Protein AF-A0A3A1VGS1-F1 (afdb_monomer)

Sequence (152 aa):
MTQNHKTYIESVNNDELIVIIHQLEDLDAVTTALTELSIRDQELVVPQCLRILEEDLGDEFLQAVAFHLYYELDNEKAKEIIIRKLKGASPALLGAIMESLSADSLQPFGKALSFEFLSAVVGRYLTLSEDDKTRIRDSYEWFKESYANKLT

pLDDT: mean 94.62, std 8.48, range [38.53, 98.75]

Organism: NCBI:txid393251

Nearest PDB structures (foldseek):
  6vek-assembly1_I  TM=8.968E-01  e=2.638E-03  Escherichia coli 3006
  3urz-assembly2_B  TM=3.366E-01  e=4.714E+00  Bacteroides ovatus ATCC 8483

Solvent-accessible surface area (backbone atoms only — not comparable to full-atom values): 8364 Å² total; per-residue (Å²): 133,84,72,58,59,64,67,54,54,75,70,52,54,72,70,56,34,50,50,48,52,69,65,61,82,45,64,70,54,20,46,52,26,49,55,52,35,48,74,76,36,58,80,69,28,48,64,52,26,49,49,32,62,75,70,66,41,82,52,49,62,49,32,18,51,31,46,50,59,39,31,78,76,37,52,72,62,39,48,55,50,45,71,75,36,52,92,76,49,44,60,50,33,47,26,40,52,30,42,58,48,32,73,30,30,86,38,75,69,37,61,65,59,50,55,70,62,55,48,49,56,53,52,46,55,71,71,46,53,72,70,49,42,60,76,32,38,69,31,50,51,49,27,49,62,52,39,42,90,58,78,107

Secondary structure (DSSP, 8-state):
----HHHHHHHS-HHHHHHHHHH-S-HHHHHHHHHHHHHH-HHHHHHHHHHHHHTT-S-HHHHHHHHHHHHHH-HHHHHHHHHHHTTT--HHHHHHHHHHHHHTTTSHHHHH--HHHHHHHHHHHHTS-HHHHHHTHHHHHHHHHHTHHHH-

Foldseek 3Di:
DPPPLLVVLLPDDLVVLVVQLVVLPDLVNNLSSLVSCLVVPVVSSQVSLCCCLVVVDDDLQSVLSSLLSNCVVPVPVSLVSCVVCVLPRDLSNLLSVLQSLLVCLVPPVNVPDALVSLVSSVVSLVPDDPVSCVVNVVSVVSSCVSCVVRPD

Structure (mmCIF, N/CA/C/O backbone):
data_AF-A0A3A1VGS1-F1
#
_entry.id   AF-A0A3A1VGS1-F1
#
loop_
_atom_site.group_PDB
_atom_site.id
_atom_site.type_symbol
_atom_site.label_atom_id
_atom_site.label_alt_id
_atom_site.label_comp_id
_atom_site.label_asym_id
_atom_site.label_entity_id
_atom_site.label_seq_id
_atom_site.pdbx_PDB_ins_code
_atom_site.Cartn_x
_atom_site.Cartn_y
_atom_site.Cartn_z
_atom_site.occupancy
_atom_site.B_iso_or_equiv
_atom_site.auth_seq_id
_atom_site.auth_comp_id
_atom_site.auth_asym_id
_atom_site.auth_atom_id
_atom_site.pdbx_PDB_model_num
ATOM 1 N N . MET A 1 1 ? 30.724 -3.172 -10.524 1.00 38.53 1 MET A N 1
ATOM 2 C CA . MET A 1 1 ? 30.323 -1.824 -10.965 1.00 38.53 1 MET A CA 1
ATOM 3 C C . MET A 1 1 ? 28.809 -1.806 -10.925 1.00 38.53 1 MET A C 1
ATOM 5 O O . MET A 1 1 ? 28.198 -2.416 -11.788 1.00 38.53 1 MET A O 1
ATOM 9 N N . THR A 1 2 ? 28.209 -1.249 -9.877 1.00 45.75 2 THR A N 1
ATOM 10 C CA . THR A 1 2 ? 26.756 -1.060 -9.795 1.00 45.75 2 THR A CA 1
ATOM 11 C C . THR A 1 2 ? 26.411 0.111 -10.703 1.00 45.75 2 THR A C 1
ATOM 13 O O . THR A 1 2 ? 26.576 1.272 -10.334 1.00 45.75 2 THR A O 1
ATOM 16 N N . GLN A 1 3 ? 26.033 -0.195 -11.943 1.00 50.03 3 GLN A N 1
ATOM 17 C CA . GLN A 1 3 ? 25.307 0.748 -12.784 1.00 50.03 3 GLN A CA 1
ATOM 18 C C . GLN A 1 3 ? 24.110 1.220 -11.945 1.00 50.03 3 GLN A C 1
ATOM 20 O O . GLN A 1 3 ? 23.371 0.385 -11.430 1.00 50.03 3 GLN A O 1
ATOM 25 N N . ASN A 1 4 ? 23.971 2.524 -11.707 1.00 70.19 4 ASN A N 1
ATOM 26 C CA . ASN A 1 4 ? 22.887 3.049 -10.881 1.00 70.19 4 ASN A CA 1
ATOM 27 C C . ASN A 1 4 ? 21.555 2.679 -11.557 1.00 70.19 4 ASN A C 1
ATOM 29 O O . ASN A 1 4 ? 21.250 3.243 -12.609 1.00 70.19 4 ASN A O 1
ATOM 33 N N . HIS A 1 5 ? 20.815 1.707 -11.003 1.00 69.75 5 HIS A N 1
ATOM 34 C CA . HIS A 1 5 ? 19.582 1.163 -11.594 1.00 69.75 5 HIS A CA 1
ATOM 35 C C . HIS A 1 5 ? 18.629 2.281 -12.017 1.00 69.75 5 HIS A C 1
ATOM 37 O O . HIS A 1 5 ? 18.067 2.235 -13.105 1.00 69.75 5 HIS A O 1
ATOM 43 N N . LYS A 1 6 ? 18.569 3.351 -11.221 1.00 75.06 6 LYS A N 1
ATOM 44 C CA . LYS A 1 6 ? 17.808 4.562 -11.511 1.00 75.06 6 LYS A CA 1
ATOM 45 C C . LYS A 1 6 ? 18.180 5.221 -12.844 1.00 75.06 6 LYS A C 1
ATOM 47 O O . LYS A 1 6 ? 17.305 5.465 -13.659 1.00 75.06 6 LYS A O 1
ATOM 52 N N . THR A 1 7 ? 19.466 5.452 -13.110 1.00 79.25 7 THR A N 1
ATOM 53 C CA . THR A 1 7 ? 19.917 6.111 -14.351 1.00 79.25 7 THR A CA 1
ATOM 54 C C . THR A 1 7 ? 19.639 5.260 -15.589 1.00 79.25 7 THR A C 1
ATOM 56 O O . THR A 1 7 ? 19.358 5.798 -16.655 1.00 79.25 7 THR A O 1
ATOM 59 N N . TYR A 1 8 ? 19.715 3.933 -15.461 1.00 83.81 8 TYR A N 1
ATOM 60 C CA . TYR A 1 8 ? 19.337 3.031 -16.547 1.00 83.81 8 TYR A CA 1
ATOM 61 C C . TYR A 1 8 ? 17.819 3.042 -16.778 1.00 83.81 8 TYR A C 1
ATOM 63 O O . TYR A 1 8 ? 17.381 3.255 -17.906 1.00 83.81 8 TYR A O 1
ATOM 71 N N . ILE A 1 9 ? 17.028 2.903 -15.714 1.00 88.06 9 ILE A N 1
ATOM 72 C CA . ILE A 1 9 ? 15.559 2.873 -15.762 1.00 88.06 9 ILE A CA 1
ATOM 73 C C . ILE A 1 9 ? 14.979 4.179 -16.317 1.00 88.06 9 ILE A C 1
ATOM 75 O O . ILE A 1 9 ? 14.104 4.157 -17.176 1.00 88.06 9 ILE A O 1
ATOM 79 N N . GLU A 1 10 ? 15.527 5.324 -15.917 1.00 87.12 10 GLU A N 1
ATOM 80 C CA . GLU A 1 10 ? 15.128 6.628 -16.455 1.00 87.12 10 GLU A CA 1
ATOM 81 C C . GLU A 1 10 ? 15.418 6.758 -17.966 1.00 87.12 10 GLU A C 1
ATOM 83 O O . GLU A 1 10 ? 14.778 7.554 -18.650 1.00 87.12 10 GLU A O 1
ATOM 88 N N . SER A 1 11 ? 16.347 5.970 -18.517 1.00 87.88 11 SER A N 1
ATOM 89 C CA . SER A 1 11 ? 16.762 6.067 -19.925 1.00 87.88 11 SER A CA 1
ATOM 90 C C . SER A 1 11 ? 16.034 5.126 -20.893 1.00 87.88 11 SER A C 1
ATOM 92 O O . SER A 1 11 ? 16.048 5.386 -22.097 1.00 87.88 11 SER A O 1
ATOM 94 N N . VAL A 1 12 ? 15.418 4.049 -20.395 1.00 92.38 12 VAL A N 1
ATOM 95 C CA . VAL A 1 12 ? 14.702 3.058 -21.224 1.00 92.38 12 VAL A CA 1
ATOM 96 C C . VAL A 1 12 ? 13.281 3.516 -21.552 1.00 92.38 12 VAL A C 1
ATOM 98 O O . VAL A 1 12 ? 12.761 4.431 -20.916 1.00 92.38 12 VAL A O 1
ATOM 101 N N . ASN A 1 13 ? 12.638 2.914 -22.552 1.00 95.62 13 ASN A N 1
ATOM 102 C CA . ASN A 1 13 ? 11.254 3.246 -22.927 1.00 95.62 13 ASN A CA 1
ATOM 103 C C . ASN A 1 13 ? 10.204 2.468 -22.097 1.00 95.6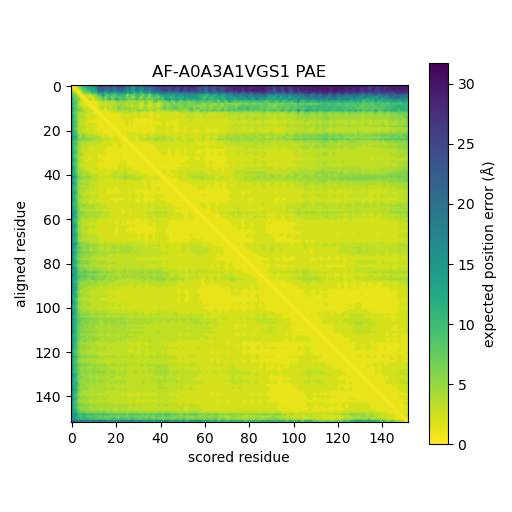2 13 ASN A C 1
ATOM 105 O O . ASN A 1 13 ? 10.547 1.575 -21.327 1.00 95.62 13 ASN A O 1
ATOM 109 N N . ASN A 1 14 ? 8.914 2.791 -22.256 1.00 96.75 14 ASN A N 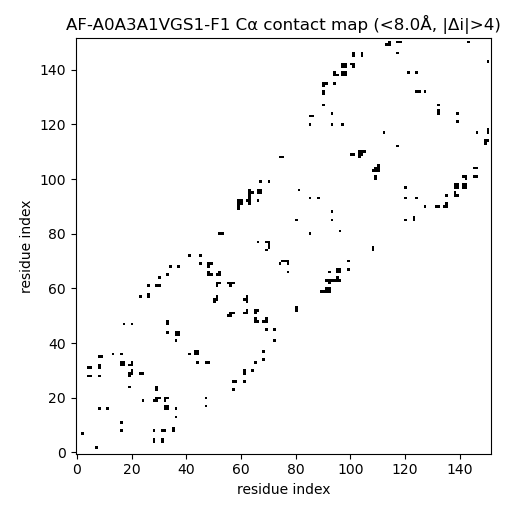1
ATOM 110 C CA . ASN A 1 14 ? 7.837 2.161 -21.476 1.00 96.75 14 ASN A CA 1
ATOM 111 C C . ASN A 1 14 ? 7.722 0.641 -21.701 1.00 96.75 14 ASN A C 1
ATOM 113 O O . ASN A 1 14 ? 7.451 -0.081 -20.744 1.00 96.75 14 ASN A O 1
ATOM 117 N N . ASP A 1 15 ? 7.963 0.142 -22.917 1.00 96.50 15 ASP A N 1
ATOM 118 C CA . ASP A 1 15 ? 7.917 -1.299 -23.199 1.00 96.50 15 ASP A CA 1
ATOM 119 C C . ASP A 1 15 ? 9.034 -2.035 -22.442 1.00 96.50 15 ASP A C 1
ATOM 121 O O . ASP A 1 15 ? 8.809 -3.091 -21.851 1.00 96.50 15 ASP A O 1
ATOM 125 N N . GLU A 1 16 ? 10.231 -1.449 -22.392 1.00 96.00 16 GLU A N 1
ATOM 126 C CA . GLU A 1 16 ? 11.365 -1.979 -21.627 1.00 96.00 16 GLU A CA 1
ATOM 127 C C . GLU A 1 16 ? 11.113 -1.931 -20.111 1.00 96.00 16 GLU A C 1
ATOM 129 O O . GLU A 1 16 ? 11.441 -2.889 -19.409 1.00 96.00 16 GLU A O 1
ATOM 134 N N . LEU A 1 17 ? 10.472 -0.870 -19.598 1.00 96.44 17 LEU A N 1
ATOM 135 C CA . LEU A 1 17 ? 10.043 -0.804 -18.193 1.00 96.44 17 LEU A CA 1
ATOM 136 C C . LEU A 1 17 ? 9.079 -1.942 -17.846 1.00 96.44 17 LEU A C 1
ATOM 138 O O . LEU A 1 17 ? 9.243 -2.602 -16.820 1.00 96.44 17 LEU A O 1
ATOM 142 N N . ILE A 1 18 ? 8.100 -2.210 -18.714 1.00 96.69 18 ILE A N 1
ATOM 143 C CA . ILE A 1 18 ? 7.142 -3.305 -18.523 1.00 96.69 18 ILE A CA 1
ATOM 144 C C . ILE A 1 18 ? 7.865 -4.656 -18.511 1.00 96.69 18 ILE A C 1
ATOM 146 O O . ILE A 1 18 ? 7.563 -5.492 -17.660 1.00 96.69 18 ILE A O 1
ATOM 150 N N . VAL A 1 19 ? 8.853 -4.864 -19.389 1.00 96.69 19 VAL A N 1
ATOM 151 C CA . VAL A 1 19 ? 9.673 -6.088 -19.387 1.00 96.69 19 VAL A CA 1
ATOM 152 C C . VAL A 1 19 ? 10.389 -6.275 -18.047 1.00 96.69 19 VAL A C 1
ATOM 154 O O . VAL A 1 19 ? 10.300 -7.360 -17.474 1.00 96.69 19 VAL A O 1
ATOM 157 N N . ILE A 1 20 ? 11.022 -5.227 -17.509 1.00 95.75 20 ILE A N 1
ATOM 158 C CA . ILE A 1 20 ? 11.689 -5.278 -16.194 1.00 95.75 20 ILE A CA 1
ATOM 159 C C . ILE A 1 20 ? 10.684 -5.669 -15.100 1.00 95.75 20 ILE A C 1
ATOM 161 O O . ILE A 1 20 ? 10.940 -6.578 -14.310 1.00 95.75 20 ILE A O 1
ATOM 165 N N . ILE A 1 21 ? 9.504 -5.039 -15.090 1.00 96.88 21 ILE A N 1
ATOM 166 C CA . ILE A 1 21 ? 8.435 -5.332 -14.122 1.00 96.88 21 ILE A CA 1
ATOM 167 C C . ILE A 1 21 ? 7.921 -6.776 -14.266 1.00 96.88 21 ILE A C 1
ATOM 169 O O . ILE A 1 21 ? 7.496 -7.402 -13.295 1.00 96.88 21 ILE A O 1
ATOM 173 N N . HIS A 1 22 ? 7.925 -7.330 -15.478 1.00 95.75 22 HIS A N 1
ATOM 174 C CA . HIS A 1 22 ? 7.455 -8.688 -15.765 1.00 95.75 22 HIS A CA 1
ATOM 175 C C . HIS A 1 22 ? 8.437 -9.774 -15.363 1.00 95.75 22 HIS A C 1
ATOM 177 O O . HIS A 1 22 ? 7.994 -10.851 -14.977 1.00 95.75 22 HIS A O 1
ATOM 183 N N . GLN A 1 23 ? 9.731 -9.490 -15.420 1.00 94.31 23 GLN A N 1
ATOM 184 C CA . GLN A 1 23 ? 10.770 -10.464 -15.106 1.00 94.31 23 GLN A CA 1
ATOM 185 C C . GLN A 1 23 ? 10.888 -10.751 -13.607 1.00 94.31 23 GLN A C 1
ATOM 187 O O . GLN A 1 23 ? 11.175 -11.887 -13.240 1.00 94.31 23 GLN A O 1
ATOM 192 N N . LEU A 1 24 ? 10.648 -9.752 -12.746 1.00 93.56 24 LEU A N 1
ATOM 193 C CA . LEU A 1 24 ? 10.764 -9.878 -11.283 1.00 93.56 24 LEU A CA 1
ATOM 194 C C . LEU A 1 24 ? 12.131 -10.410 -10.794 1.00 93.56 24 LEU A C 1
ATOM 196 O O . LEU A 1 24 ? 12.236 -10.909 -9.676 1.00 93.56 24 LEU A O 1
ATOM 200 N N . GLU A 1 25 ? 13.179 -10.310 -11.617 1.00 92.62 25 GLU A N 1
ATOM 201 C CA . GLU A 1 25 ? 14.516 -10.842 -11.312 1.00 92.62 25 GLU A CA 1
ATOM 202 C C . GLU A 1 25 ? 15.241 -10.027 -10.231 1.00 92.62 25 GLU A C 1
ATOM 204 O O . GLU A 1 25 ? 15.957 -10.588 -9.403 1.00 92.62 25 GLU A O 1
ATOM 209 N N . ASP A 1 26 ? 15.033 -8.709 -10.231 1.00 93.88 26 ASP A N 1
ATOM 210 C CA . ASP A 1 26 ? 15.613 -7.753 -9.288 1.00 93.88 26 ASP A CA 1
ATOM 211 C C . ASP A 1 26 ? 14.504 -6.825 -8.778 1.00 93.88 26 ASP A C 1
ATOM 213 O O . ASP A 1 26 ? 14.000 -5.974 -9.515 1.00 93.88 26 ASP A O 1
ATOM 217 N N . LEU A 1 27 ? 14.096 -7.009 -7.519 1.00 94.06 27 LEU A N 1
ATOM 218 C CA . LEU A 1 27 ? 12.962 -6.288 -6.937 1.00 94.06 27 LEU A CA 1
ATOM 219 C C . LEU A 1 27 ? 13.235 -4.788 -6.747 1.00 94.06 27 LEU A C 1
ATOM 221 O O . LEU A 1 27 ? 12.294 -3.994 -6.828 1.00 94.06 27 LEU A O 1
ATOM 225 N N . ASP A 1 28 ? 14.494 -4.373 -6.588 1.00 93.00 28 ASP A N 1
ATOM 226 C CA . ASP A 1 28 ? 14.854 -2.952 -6.513 1.00 93.00 28 ASP A CA 1
ATOM 227 C C . ASP A 1 28 ? 14.689 -2.296 -7.891 1.00 93.00 28 ASP A C 1
ATOM 229 O O . ASP A 1 28 ? 14.112 -1.207 -8.023 1.00 93.00 28 ASP A O 1
ATOM 233 N N . ALA A 1 29 ? 15.140 -2.988 -8.943 1.00 93.88 29 ALA A N 1
ATOM 234 C CA . ALA A 1 29 ? 14.950 -2.550 -10.322 1.00 93.88 29 ALA A CA 1
ATOM 235 C C . ALA A 1 29 ? 13.463 -2.534 -10.712 1.00 93.88 29 ALA A C 1
ATOM 237 O O . ALA A 1 29 ? 13.004 -1.569 -11.319 1.00 93.88 29 ALA A O 1
ATOM 238 N N . VAL A 1 30 ? 12.694 -3.552 -10.316 1.00 96.69 30 VAL A N 1
ATOM 239 C CA . VAL A 1 30 ? 11.242 -3.626 -10.545 1.00 96.69 30 VAL A CA 1
ATOM 240 C C . VAL A 1 30 ? 10.523 -2.471 -9.862 1.00 96.69 30 VAL A C 1
ATOM 242 O O . VAL A 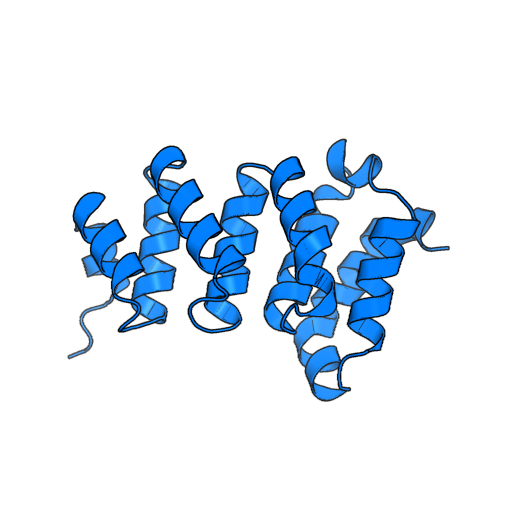1 30 ? 9.714 -1.802 -10.498 1.00 96.69 30 VAL A O 1
ATOM 245 N N . THR A 1 31 ? 10.831 -2.199 -8.593 1.00 95.81 31 THR A N 1
ATOM 246 C CA . THR A 1 31 ? 10.204 -1.105 -7.840 1.00 95.81 31 THR A CA 1
ATOM 247 C C . THR A 1 31 ? 10.500 0.245 -8.488 1.00 95.81 31 THR A C 1
ATOM 249 O O . THR A 1 31 ? 9.605 1.077 -8.668 1.00 95.81 31 THR A O 1
ATOM 252 N N . THR A 1 32 ? 11.753 0.448 -8.898 1.00 95.50 32 THR A N 1
ATOM 253 C CA . THR A 1 32 ? 12.179 1.674 -9.578 1.00 95.50 32 THR A CA 1
ATOM 254 C C . THR A 1 32 ? 11.494 1.812 -10.942 1.00 95.50 32 THR A C 1
ATOM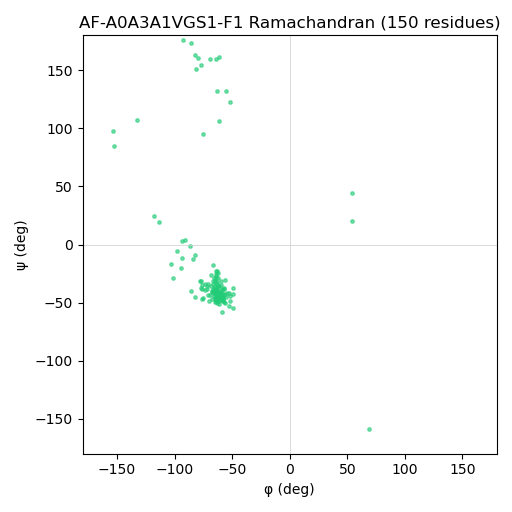 256 O O . THR A 1 32 ? 11.016 2.894 -11.271 1.00 95.50 32 THR A O 1
ATOM 259 N N . ALA A 1 33 ? 11.371 0.726 -11.710 1.00 96.88 33 ALA A N 1
ATOM 260 C CA . ALA A 1 33 ? 10.692 0.722 -13.005 1.00 96.88 33 ALA A CA 1
ATOM 261 C C . ALA A 1 33 ? 9.182 0.962 -12.875 1.00 96.88 33 ALA A C 1
ATOM 263 O O . ALA A 1 33 ? 8.617 1.708 -13.670 1.00 96.88 33 ALA A O 1
ATOM 264 N N . LEU A 1 34 ? 8.536 0.380 -11.860 1.00 97.44 34 LEU A N 1
ATOM 265 C CA . LEU A 1 34 ? 7.114 0.580 -11.579 1.00 97.44 34 LEU A CA 1
AT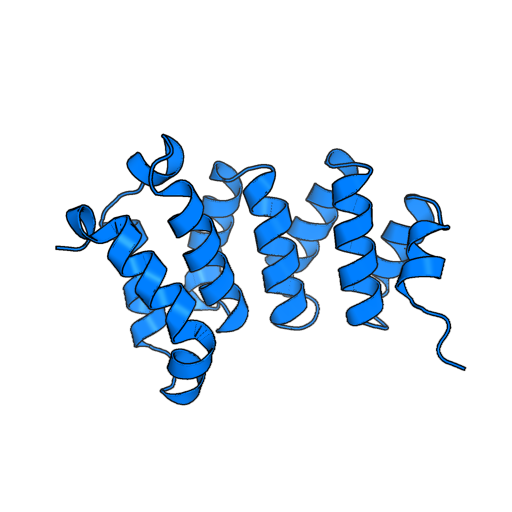OM 266 C C . LEU A 1 34 ? 6.820 2.040 -11.208 1.00 97.44 34 LEU A C 1
ATOM 268 O O . LEU A 1 34 ? 5.879 2.628 -11.736 1.00 97.44 34 LEU A O 1
ATOM 272 N N . THR A 1 35 ? 7.661 2.632 -10.358 1.00 95.56 35 THR A N 1
ATOM 273 C CA . THR A 1 35 ? 7.561 4.047 -9.965 1.00 95.56 35 THR A CA 1
ATOM 274 C C . THR A 1 35 ? 7.822 4.981 -11.147 1.00 95.56 35 THR A C 1
ATOM 276 O O . THR A 1 35 ? 7.130 5.975 -11.336 1.00 95.56 35 THR A O 1
ATOM 279 N N . GLU A 1 36 ? 8.811 4.669 -11.981 1.00 96.25 36 GLU A N 1
ATOM 280 C CA . GLU A 1 36 ? 9.086 5.471 -13.172 1.00 96.25 36 GLU A CA 1
ATOM 281 C C . GLU A 1 36 ? 7.929 5.381 -14.180 1.00 96.25 36 GLU A C 1
ATOM 283 O O . GLU A 1 36 ? 7.507 6.392 -14.744 1.00 96.25 36 GLU A O 1
ATOM 288 N N . LEU A 1 37 ? 7.352 4.190 -14.366 1.00 96.81 37 LEU A N 1
ATOM 289 C CA . LEU A 1 37 ? 6.200 4.002 -15.242 1.00 96.81 37 LEU A CA 1
ATOM 290 C C . LEU A 1 37 ? 4.974 4.771 -14.733 1.00 96.81 37 LEU A C 1
ATOM 292 O O . LEU A 1 37 ? 4.295 5.386 -15.548 1.00 96.81 37 LEU A O 1
ATOM 296 N N . SER A 1 38 ? 4.719 4.822 -13.417 1.00 95.69 38 SER A N 1
ATOM 297 C CA . SER A 1 38 ? 3.592 5.602 -12.874 1.00 95.69 38 SER A CA 1
ATOM 298 C C . SER A 1 38 ? 3.725 7.105 -13.101 1.00 95.69 38 SER A C 1
ATOM 300 O O . SER A 1 38 ? 2.714 7.798 -13.205 1.00 95.69 38 SER A O 1
ATOM 302 N N . ILE A 1 39 ? 4.957 7.614 -13.185 1.00 93.69 39 ILE A N 1
ATOM 303 C CA . ILE A 1 39 ? 5.230 9.020 -13.510 1.00 93.69 39 ILE A CA 1
ATOM 304 C C . ILE A 1 39 ? 4.970 9.289 -14.996 1.00 93.69 39 ILE A C 1
ATOM 306 O O . ILE A 1 39 ? 4.461 10.352 -15.355 1.00 93.69 39 ILE A O 1
ATOM 310 N N . ARG A 1 40 ? 5.329 8.341 -15.866 1.00 95.00 40 ARG A N 1
ATOM 311 C CA . ARG A 1 40 ? 5.258 8.506 -17.325 1.00 95.00 40 ARG A CA 1
ATOM 312 C C . ARG A 1 40 ? 3.877 8.259 -17.897 1.00 95.00 40 ARG A C 1
ATOM 314 O O . ARG A 1 40 ? 3.447 8.997 -18.779 1.00 95.00 40 ARG A O 1
ATOM 321 N N . ASP A 1 41 ? 3.237 7.184 -17.457 1.00 95.25 41 ASP A N 1
ATOM 322 C CA . ASP A 1 41 ? 2.033 6.657 -18.078 1.00 95.25 41 ASP A CA 1
ATOM 323 C C . ASP A 1 41 ? 1.191 5.880 -17.059 1.00 95.25 41 ASP A C 1
ATOM 325 O O . ASP A 1 41 ? 1.408 4.700 -16.762 1.00 95.25 41 ASP A O 1
ATOM 329 N N . GLN A 1 42 ? 0.195 6.579 -16.519 1.00 92.69 42 GLN A N 1
ATOM 330 C CA . GLN A 1 42 ? -0.718 6.026 -15.527 1.00 92.69 42 GLN A CA 1
ATOM 331 C C . GLN A 1 42 ? -1.582 4.893 -16.098 1.00 92.69 42 GLN A C 1
ATOM 333 O O . GLN A 1 42 ? -1.916 3.957 -15.373 1.00 92.69 42 GLN A O 1
ATOM 338 N N . GLU A 1 43 ? -1.923 4.930 -17.390 1.00 93.56 43 GLU A N 1
ATOM 339 C CA . GLU A 1 43 ? -2.736 3.880 -18.013 1.00 93.56 43 GLU A CA 1
ATOM 340 C C . GLU A 1 43 ? -1.955 2.566 -18.104 1.00 93.56 43 GLU A C 1
ATOM 342 O O . GLU A 1 43 ? -2.520 1.489 -17.899 1.00 93.56 43 GLU A O 1
ATOM 347 N N . LEU A 1 44 ? -0.643 2.650 -18.344 1.00 95.81 44 LEU A N 1
ATOM 348 C CA . LEU A 1 44 ? 0.227 1.480 -18.416 1.00 95.81 44 LEU A CA 1
ATOM 349 C C . LEU A 1 44 ? 0.611 0.914 -17.048 1.00 95.81 44 LEU A C 1
ATOM 351 O O . LEU A 1 44 ? 0.798 -0.303 -16.953 1.00 95.81 44 LEU A O 1
ATOM 355 N N . VAL A 1 45 ? 0.719 1.739 -15.997 1.00 96.62 45 VAL A N 1
ATOM 356 C CA . VAL A 1 45 ? 1.115 1.251 -14.663 1.00 96.62 45 VAL A CA 1
ATOM 357 C C . VAL A 1 45 ? -0.012 0.515 -13.937 1.00 96.62 45 VAL A C 1
ATOM 359 O O . VAL A 1 45 ? 0.246 -0.474 -13.251 1.00 96.62 45 VAL A O 1
ATOM 362 N N . VAL A 1 46 ? -1.268 0.939 -14.127 1.00 96.31 46 VAL A N 1
ATOM 363 C CA . VAL A 1 46 ? -2.454 0.339 -13.490 1.00 96.31 46 VAL A CA 1
ATOM 364 C C . VAL A 1 46 ? -2.497 -1.190 -13.616 1.00 96.31 46 VAL A C 1
ATOM 366 O O . VAL A 1 46 ? -2.581 -1.858 -12.580 1.00 96.31 46 VAL A O 1
ATOM 369 N N . PRO A 1 47 ? -2.417 -1.786 -14.824 1.00 96.69 47 PRO A N 1
ATOM 370 C CA . PRO A 1 47 ? -2.439 -3.240 -14.955 1.00 96.69 47 PRO A CA 1
ATOM 371 C C . PRO A 1 47 ? -1.231 -3.920 -14.294 1.00 96.69 47 PRO A C 1
ATOM 373 O O . PRO A 1 47 ? -1.352 -5.065 -13.864 1.00 96.69 47 PRO A O 1
ATOM 376 N N . GLN A 1 48 ? -0.090 -3.233 -14.153 1.00 98.00 48 GLN A N 1
ATOM 377 C CA . GLN A 1 48 ? 1.086 -3.802 -13.486 1.00 98.00 48 GLN A CA 1
ATOM 378 C C . GLN A 1 48 ? 0.911 -3.841 -11.968 1.00 98.00 48 GLN A C 1
ATOM 380 O O . GLN A 1 48 ? 1.161 -4.880 -11.355 1.00 98.00 48 GLN A O 1
ATOM 385 N N . CYS A 1 49 ? 0.431 -2.745 -11.370 1.00 97.75 49 CYS A N 1
ATOM 386 C CA . CYS A 1 49 ? 0.116 -2.701 -9.944 1.00 97.75 49 CYS A CA 1
ATOM 387 C C . CYS A 1 49 ? -0.940 -3.746 -9.582 1.00 97.75 49 CYS A C 1
ATOM 389 O O . CYS A 1 49 ? -0.767 -4.489 -8.619 1.00 97.75 49 CYS A O 1
ATOM 391 N N . LEU A 1 50 ? -2.005 -3.851 -10.385 1.00 96.62 50 LEU A N 1
ATOM 392 C CA . LEU A 1 50 ? -3.047 -4.854 -10.182 1.00 96.62 50 LEU A CA 1
ATOM 393 C C . LEU A 1 50 ? -2.488 -6.272 -10.221 1.00 96.62 50 LEU A C 1
ATOM 395 O O . LEU A 1 50 ? -2.759 -7.043 -9.307 1.00 96.62 50 LEU A O 1
ATOM 399 N N . ARG A 1 51 ? -1.662 -6.601 -11.220 1.00 97.00 51 ARG A N 1
ATOM 400 C CA . ARG A 1 51 ? -1.037 -7.924 -11.309 1.00 97.00 51 ARG A CA 1
ATOM 401 C C . ARG A 1 51 ? -0.213 -8.243 -10.060 1.00 97.00 51 ARG A C 1
ATOM 403 O O . ARG A 1 51 ? -0.362 -9.319 -9.497 1.00 97.00 51 ARG A O 1
ATOM 410 N N . ILE A 1 52 ? 0.610 -7.298 -9.597 1.00 97.75 52 ILE A N 1
ATOM 411 C CA . ILE A 1 52 ? 1.430 -7.473 -8.387 1.00 97.75 52 ILE A CA 1
ATOM 412 C C . ILE A 1 52 ? 0.555 -7.750 -7.157 1.00 97.75 52 ILE A C 1
ATOM 414 O O . ILE A 1 52 ? 0.843 -8.671 -6.396 1.00 97.75 52 ILE A O 1
ATOM 418 N N . LEU A 1 53 ? -0.522 -6.983 -6.976 1.00 96.62 53 LEU A N 1
ATOM 419 C CA . LEU A 1 53 ? -1.398 -7.079 -5.805 1.00 96.62 53 LEU A CA 1
ATOM 420 C C . LEU A 1 53 ? -2.330 -8.296 -5.843 1.00 96.62 53 LEU A C 1
ATOM 422 O O . LEU A 1 53 ? -2.619 -8.897 -4.809 1.00 96.62 53 LEU A O 1
ATOM 426 N N . GLU A 1 54 ? -2.856 -8.654 -7.013 1.00 94.06 54 GLU A N 1
ATOM 427 C CA . GLU A 1 54 ? -3.804 -9.760 -7.146 1.00 94.06 54 GLU A CA 1
ATOM 428 C C . GLU A 1 54 ? -3.103 -11.119 -7.094 1.00 94.06 54 GLU A C 1
ATOM 430 O O . GLU A 1 54 ? -3.623 -12.028 -6.441 1.00 94.06 54 GLU A O 1
ATOM 435 N N . GLU A 1 55 ? -1.911 -11.231 -7.683 1.00 95.00 55 GLU A N 1
ATOM 436 C CA . GLU A 1 55 ? -1.115 -12.464 -7.721 1.00 95.00 55 GLU A CA 1
ATOM 437 C C . GLU A 1 55 ? -0.087 -12.574 -6.578 1.00 95.00 55 GLU A C 1
ATOM 439 O O . GLU A 1 55 ? 0.649 -13.556 -6.518 1.00 95.00 55 GLU A O 1
ATOM 444 N N . ASP A 1 56 ? -0.052 -11.601 -5.658 1.00 94.62 56 ASP A N 1
ATOM 445 C CA . ASP A 1 56 ? 0.874 -11.550 -4.514 1.00 94.62 56 ASP A CA 1
ATOM 446 C C . ASP A 1 56 ? 2.356 -11.668 -4.948 1.00 94.62 56 ASP A C 1
ATOM 448 O O . ASP A 1 56 ? 3.146 -12.405 -4.353 1.00 94.62 56 ASP A O 1
ATOM 452 N N . LEU A 1 57 ? 2.737 -10.947 -6.012 1.00 96.12 57 LEU A N 1
ATOM 453 C CA . LEU A 1 57 ? 4.073 -11.024 -6.619 1.00 96.12 57 LEU A CA 1
ATOM 454 C C . LEU A 1 57 ? 5.112 -10.186 -5.866 1.00 96.12 57 LEU A C 1
ATOM 456 O O . LEU A 1 57 ? 4.806 -9.129 -5.315 1.00 96.12 57 LEU A O 1
ATOM 460 N N . GLY A 1 58 ? 6.366 -10.635 -5.927 1.00 95.38 58 GLY A N 1
ATOM 461 C CA . GLY A 1 58 ? 7.499 -9.979 -5.277 1.00 95.38 58 GLY A CA 1
ATOM 462 C C . GLY A 1 58 ? 7.449 -10.062 -3.754 1.00 95.38 58 GLY A C 1
ATOM 463 O O . GLY A 1 58 ? 6.828 -10.959 -3.183 1.00 95.38 58 GLY A O 1
ATOM 464 N N . ASP A 1 59 ? 8.156 -9.148 -3.099 1.00 95.94 59 ASP A N 1
ATOM 465 C CA . ASP A 1 59 ? 8.187 -9.060 -1.646 1.00 95.94 59 ASP A CA 1
ATOM 466 C C . ASP A 1 59 ? 7.129 -8.088 -1.102 1.00 95.94 59 ASP A C 1
ATOM 468 O O . ASP A 1 59 ? 6.393 -7.418 -1.831 1.00 95.94 59 ASP A O 1
ATOM 472 N N . GLU A 1 60 ? 7.039 -8.021 0.225 1.00 95.25 60 GLU A N 1
ATOM 473 C CA . GLU A 1 60 ? 6.073 -7.155 0.895 1.00 95.25 60 GLU A CA 1
ATOM 474 C C . GLU A 1 60 ? 6.290 -5.662 0.603 1.00 95.25 60 GLU A C 1
ATOM 476 O O . GLU A 1 60 ? 5.335 -4.889 0.670 1.00 95.25 60 GLU A O 1
ATOM 481 N N . PHE A 1 61 ? 7.517 -5.263 0.254 1.00 95.62 61 PHE A N 1
ATOM 482 C CA . PHE A 1 61 ? 7.851 -3.886 -0.084 1.00 95.62 61 PHE A CA 1
ATOM 483 C C . PHE A 1 61 ? 7.351 -3.526 -1.484 1.00 95.62 61 PHE A C 1
ATOM 485 O O . PHE A 1 61 ? 6.669 -2.513 -1.642 1.00 95.62 61 PHE A O 1
ATOM 492 N N . LEU A 1 62 ? 7.586 -4.383 -2.483 1.00 97.56 62 LEU A N 1
ATOM 493 C CA . LEU A 1 62 ? 7.050 -4.188 -3.827 1.00 97.56 62 LEU A CA 1
ATOM 494 C C . LEU A 1 62 ? 5.518 -4.123 -3.808 1.00 97.56 62 LEU A C 1
ATOM 496 O O . LEU A 1 62 ? 4.930 -3.266 -4.466 1.00 97.56 62 LEU A O 1
ATOM 500 N N . GLN A 1 63 ? 4.863 -4.991 -3.032 1.00 97.94 63 GLN A N 1
ATOM 501 C CA . GLN A 1 63 ? 3.405 -4.964 -2.887 1.00 97.94 63 GLN A CA 1
ATOM 502 C C . GLN A 1 63 ? 2.915 -3.664 -2.236 1.00 97.94 63 GLN A C 1
ATOM 504 O O . GLN A 1 63 ? 1.924 -3.095 -2.690 1.00 97.94 63 GLN A O 1
ATOM 509 N N . ALA A 1 64 ? 3.611 -3.159 -1.213 1.00 97.81 64 ALA A N 1
ATOM 510 C CA . ALA A 1 64 ? 3.300 -1.869 -0.599 1.00 97.81 64 ALA A CA 1
ATOM 511 C C . ALA A 1 64 ? 3.431 -0.705 -1.600 1.00 97.81 64 ALA A C 1
ATOM 513 O O . ALA A 1 64 ? 2.530 0.128 -1.696 1.00 97.81 64 ALA A O 1
ATOM 514 N N . VAL A 1 65 ? 4.499 -0.684 -2.407 1.00 97.69 65 VAL A N 1
ATOM 515 C CA . VAL A 1 65 ? 4.691 0.332 -3.458 1.00 97.69 65 VAL A CA 1
ATOM 516 C C . VAL A 1 65 ? 3.603 0.233 -4.525 1.00 97.69 65 VAL A C 1
ATOM 518 O O . VAL A 1 65 ? 2.972 1.236 -4.855 1.00 97.69 65 VAL A O 1
ATOM 521 N N . ALA A 1 66 ? 3.329 -0.970 -5.033 1.00 98.19 66 ALA A N 1
ATOM 522 C CA . ALA A 1 66 ? 2.273 -1.190 -6.016 1.00 98.19 66 ALA A CA 1
ATOM 523 C C . ALA A 1 66 ? 0.907 -0.725 -5.493 1.00 98.19 66 ALA A C 1
ATOM 525 O O . ALA A 1 66 ? 0.133 -0.135 -6.250 1.00 98.19 66 ALA A O 1
ATOM 526 N N . PHE A 1 67 ? 0.630 -0.948 -4.205 1.00 98.31 67 PHE A N 1
ATOM 527 C CA . PHE A 1 67 ? -0.586 -0.478 -3.555 1.00 98.31 67 PHE A CA 1
ATOM 528 C C . PHE A 1 67 ? -0.660 1.048 -3.491 1.00 98.31 67 PHE A C 1
ATOM 530 O O . PHE A 1 67 ? -1.680 1.592 -3.903 1.00 98.31 67 PHE A O 1
ATOM 537 N N . HIS A 1 68 ? 0.388 1.740 -3.033 1.00 97.56 68 HIS A N 1
ATOM 538 C CA . HIS A 1 68 ? 0.393 3.207 -2.990 1.00 97.56 68 HIS A CA 1
ATOM 539 C C . HIS A 1 68 ? 0.141 3.816 -4.367 1.00 97.56 68 HIS A C 1
ATOM 541 O O . HIS A 1 68 ? -0.768 4.630 -4.516 1.00 97.56 68 HIS A O 1
ATOM 547 N N . LEU A 1 69 ? 0.883 3.355 -5.377 1.00 97.25 69 LEU A N 1
ATOM 548 C CA . LEU A 1 69 ? 0.735 3.840 -6.746 1.00 97.25 69 LEU A CA 1
ATOM 549 C C . LEU A 1 69 ? -0.680 3.591 -7.274 1.00 97.25 69 LEU A C 1
ATOM 551 O O . LEU A 1 69 ? -1.282 4.473 -7.873 1.00 97.25 69 LEU A O 1
ATOM 555 N N . TYR A 1 70 ? -1.247 2.410 -7.025 1.00 97.69 70 TYR A N 1
ATOM 556 C CA . TYR A 1 70 ? -2.612 2.118 -7.453 1.00 97.69 70 TYR A CA 1
ATOM 557 C C . TYR A 1 70 ? -3.657 2.957 -6.709 1.00 97.69 70 TYR A C 1
ATOM 559 O O . TYR A 1 70 ? -4.609 3.444 -7.315 1.00 97.69 70 TYR A O 1
ATOM 567 N N . TYR A 1 71 ? -3.473 3.147 -5.403 1.00 97.62 71 TYR A N 1
ATOM 568 C CA . TYR A 1 71 ? -4.373 3.920 -4.555 1.00 97.62 71 TYR A CA 1
ATOM 569 C C . TYR A 1 71 ? -4.432 5.392 -4.973 1.00 97.62 71 TYR A C 1
ATOM 571 O O . TYR A 1 71 ? -5.519 5.963 -5.019 1.00 97.62 71 TYR A O 1
ATOM 579 N N . GLU A 1 72 ? -3.291 5.998 -5.310 1.00 93.81 72 GLU A N 1
ATOM 580 C CA . GLU A 1 72 ? -3.229 7.382 -5.801 1.00 93.81 72 GLU A CA 1
ATOM 581 C C . GLU A 1 72 ? -3.994 7.583 -7.117 1.00 93.81 72 GLU A C 1
ATOM 583 O O . GLU A 1 72 ? -4.505 8.673 -7.376 1.00 93.81 72 GLU A O 1
ATOM 588 N N . LEU A 1 73 ? -4.097 6.533 -7.936 1.00 92.81 73 LEU A N 1
ATOM 589 C CA . LEU A 1 73 ? -4.803 6.566 -9.217 1.00 92.81 73 LEU A CA 1
ATOM 590 C C . LEU A 1 73 ? -6.305 6.301 -9.066 1.00 92.81 73 LEU A C 1
ATOM 592 O O . LEU A 1 73 ? -7.109 6.932 -9.753 1.00 92.81 73 LEU A O 1
ATOM 596 N N . ASP A 1 74 ? -6.693 5.364 -8.197 1.00 94.50 74 ASP A N 1
ATOM 597 C CA . ASP A 1 74 ? -8.090 4.961 -8.000 1.00 94.50 74 ASP A CA 1
ATOM 598 C C . ASP A 1 74 ? -8.322 4.418 -6.576 1.00 94.50 74 ASP A C 1
ATOM 600 O O . ASP A 1 74 ? -8.286 3.208 -6.324 1.00 94.50 74 ASP A O 1
ATOM 604 N N . ASN A 1 75 ? -8.571 5.319 -5.620 1.00 95.38 75 ASN A N 1
ATOM 605 C CA . ASN A 1 75 ? -8.776 4.956 -4.212 1.00 95.38 75 ASN A CA 1
ATOM 606 C C . ASN A 1 75 ? -10.052 4.124 -3.966 1.00 95.38 75 ASN A C 1
ATOM 608 O O . ASN A 1 75 ? -10.067 3.268 -3.075 1.00 95.38 75 ASN A O 1
ATOM 612 N N . GLU A 1 76 ? -11.096 4.291 -4.785 1.00 94.94 76 GLU A N 1
ATOM 613 C CA . GLU A 1 76 ? -12.316 3.479 -4.713 1.00 94.94 76 GLU A CA 1
ATOM 614 C C . GLU A 1 76 ? -12.043 2.028 -5.114 1.00 94.94 76 GLU A C 1
ATOM 616 O O . GLU A 1 76 ? -12.404 1.110 -4.374 1.00 94.94 76 GLU A O 1
ATOM 621 N N . LYS A 1 77 ? -11.333 1.779 -6.222 1.00 94.62 77 LYS A N 1
ATOM 622 C CA . LYS A 1 77 ? -10.949 0.401 -6.569 1.00 94.62 77 LYS A CA 1
ATOM 623 C C . LYS A 1 77 ? -9.880 -0.159 -5.639 1.00 94.62 77 LYS A C 1
ATOM 625 O O . LYS A 1 77 ? -9.915 -1.346 -5.307 1.00 94.62 77 LYS A O 1
ATOM 630 N N . ALA A 1 78 ? -8.953 0.665 -5.155 1.00 96.75 78 ALA A N 1
ATOM 631 C CA . ALA A 1 78 ? -7.972 0.223 -4.169 1.00 96.75 78 ALA A CA 1
ATOM 632 C C . ALA A 1 78 ? -8.655 -0.274 -2.884 1.00 96.75 78 ALA A C 1
ATOM 634 O O . ALA A 1 78 ? -8.237 -1.280 -2.310 1.00 96.75 78 ALA A O 1
ATOM 635 N N . LYS A 1 79 ? -9.775 0.336 -2.479 1.00 97.56 79 LYS A N 1
ATOM 636 C CA . LYS A 1 79 ? -10.613 -0.163 -1.379 1.00 97.56 79 LYS A CA 1
ATOM 637 C C . LYS A 1 79 ? -11.133 -1.580 -1.610 1.00 97.56 79 LYS A C 1
ATOM 639 O O . LYS A 1 79 ? -11.167 -2.372 -0.669 1.00 97.56 79 LYS A O 1
ATOM 644 N N . GLU A 1 80 ? -11.511 -1.933 -2.836 1.00 96.19 80 GLU A N 1
ATOM 645 C CA . GLU A 1 80 ? -11.933 -3.299 -3.171 1.00 96.19 80 GLU A CA 1
ATOM 646 C C . GLU A 1 80 ? -10.781 -4.302 -3.014 1.00 96.19 80 GLU A C 1
ATOM 648 O O . GLU A 1 80 ? -10.990 -5.428 -2.551 1.00 96.19 80 GLU A O 1
ATOM 653 N N . ILE A 1 81 ? -9.550 -3.894 -3.341 1.00 95.12 81 ILE A N 1
ATOM 654 C CA . ILE A 1 81 ? -8.344 -4.695 -3.081 1.00 95.12 81 ILE A CA 1
ATOM 655 C C . ILE A 1 81 ? -8.140 -4.868 -1.578 1.00 95.12 81 ILE A C 1
ATOM 657 O O . ILE A 1 81 ? -7.964 -6.004 -1.132 1.00 95.12 81 ILE A O 1
ATOM 661 N N . ILE A 1 82 ? -8.240 -3.786 -0.792 1.00 97.12 82 ILE A N 1
ATOM 662 C CA . ILE A 1 82 ? -8.146 -3.855 0.674 1.00 97.12 82 ILE A CA 1
ATOM 663 C C . ILE A 1 82 ? -9.137 -4.895 1.194 1.00 97.12 82 ILE A C 1
ATOM 665 O O . ILE A 1 82 ? -8.732 -5.827 1.878 1.00 97.12 82 ILE A O 1
ATOM 669 N N . ILE A 1 83 ? -10.418 -4.803 0.830 1.00 96.44 83 ILE A N 1
ATOM 670 C CA . ILE A 1 83 ? -11.455 -5.726 1.318 1.00 96.44 83 ILE A CA 1
ATOM 671 C C . ILE A 1 83 ? -11.098 -7.191 1.022 1.00 96.44 83 ILE A C 1
ATOM 673 O O . ILE A 1 83 ? -11.261 -8.050 1.891 1.00 96.44 83 ILE A O 1
ATOM 677 N N . ARG A 1 84 ? -10.589 -7.485 -0.181 1.00 94.56 84 ARG A N 1
ATOM 678 C CA . ARG A 1 84 ? -10.220 -8.851 -0.590 1.00 94.56 84 ARG A CA 1
ATOM 679 C C . ARG A 1 84 ? -8.965 -9.366 0.117 1.00 94.56 84 ARG A C 1
ATOM 681 O O . ARG A 1 84 ? -8.901 -10.547 0.457 1.00 94.56 84 ARG A O 1
ATOM 688 N N . LYS A 1 85 ? -7.971 -8.502 0.332 1.00 92.62 85 LYS A N 1
ATOM 689 C CA . LYS A 1 85 ? -6.614 -8.897 0.746 1.00 92.62 85 LYS A CA 1
ATOM 690 C C . LYS A 1 85 ? -6.318 -8.650 2.223 1.00 92.62 85 LYS A C 1
ATOM 692 O O . LYS A 1 85 ? -5.404 -9.272 2.753 1.00 92.62 85 LYS A O 1
ATOM 697 N N . LEU A 1 86 ? -7.104 -7.834 2.929 1.00 96.00 86 LEU A N 1
ATOM 698 C CA . LEU A 1 86 ? -6.808 -7.360 4.289 1.00 96.00 86 LEU A CA 1
ATOM 699 C C . LEU A 1 86 ? -6.416 -8.480 5.261 1.00 96.00 86 LEU A C 1
ATOM 701 O O . LEU A 1 86 ? -5.467 -8.334 6.026 1.00 96.00 86 LEU A O 1
ATOM 705 N N . LYS A 1 87 ? -7.112 -9.622 5.217 1.00 94.88 87 LYS A N 1
ATOM 706 C CA . LYS A 1 87 ? -6.824 -10.766 6.095 1.00 94.88 87 LYS A CA 1
ATOM 707 C C . LYS A 1 87 ? -5.430 -11.365 5.859 1.00 94.88 87 LYS A C 1
ATOM 709 O O . LYS A 1 87 ? -4.804 -11.808 6.817 1.00 94.88 87 LYS A O 1
ATOM 714 N N . GLY A 1 88 ? -4.980 -11.403 4.606 1.00 92.75 88 GLY A N 1
ATOM 715 C CA . GLY A 1 88 ? -3.693 -11.967 4.190 1.00 92.75 88 GLY A CA 1
ATOM 716 C C . GLY A 1 88 ? -2.583 -10.934 4.007 1.00 92.75 88 GLY A C 1
ATOM 717 O O . GLY A 1 88 ? -1.448 -11.331 3.781 1.00 92.75 88 GLY A O 1
ATOM 718 N N . ALA A 1 89 ? -2.890 -9.637 4.116 1.00 95.88 89 ALA A N 1
ATOM 719 C CA . ALA A 1 89 ? -1.927 -8.568 3.889 1.00 95.88 89 ALA A CA 1
ATOM 720 C C . ALA A 1 89 ? -0.690 -8.736 4.782 1.00 95.88 89 ALA A C 1
ATOM 722 O O . ALA A 1 89 ? -0.817 -8.962 5.993 1.00 95.88 89 ALA A O 1
ATOM 723 N N . SER A 1 90 ? 0.491 -8.616 4.177 1.00 96.50 90 SER A N 1
ATOM 724 C CA . SER A 1 90 ? 1.766 -8.540 4.889 1.00 96.50 90 SER A CA 1
ATOM 725 C C . SER A 1 90 ? 1.806 -7.305 5.802 1.00 96.50 90 SER A C 1
ATOM 727 O O . SER A 1 90 ? 1.019 -6.371 5.609 1.00 96.50 90 SER A O 1
ATOM 729 N N . PRO A 1 91 ? 2.703 -7.264 6.804 1.00 97.69 91 PRO A N 1
ATOM 730 C CA . PRO A 1 91 ? 2.901 -6.073 7.624 1.00 97.69 91 PRO A CA 1
ATOM 731 C C . PRO A 1 91 ? 3.150 -4.819 6.780 1.00 97.69 91 PRO A C 1
ATOM 733 O O . PRO A 1 91 ? 2.458 -3.825 6.982 1.00 97.69 91 PRO A O 1
ATOM 736 N N . ALA A 1 92 ? 4.055 -4.874 5.794 1.00 97.62 92 ALA A N 1
ATOM 737 C CA . ALA A 1 92 ? 4.359 -3.707 4.962 1.00 97.62 92 ALA A CA 1
ATOM 738 C C . ALA A 1 92 ? 3.150 -3.239 4.133 1.00 97.62 92 ALA A C 1
ATOM 740 O O . ALA A 1 92 ? 2.849 -2.047 4.116 1.00 97.62 92 ALA A O 1
ATOM 741 N N . LEU A 1 93 ? 2.397 -4.164 3.522 1.00 98.00 93 LEU A N 1
ATOM 742 C CA . LEU A 1 93 ? 1.178 -3.813 2.788 1.00 98.00 93 LEU A CA 1
ATOM 743 C C . LEU A 1 93 ? 0.111 -3.215 3.716 1.00 98.00 93 LEU A C 1
ATOM 745 O O . LEU A 1 93 ? -0.570 -2.263 3.345 1.00 98.00 93 LEU A O 1
ATOM 749 N N . LEU A 1 94 ? -0.036 -3.739 4.936 1.00 98.62 94 LEU A N 1
ATOM 750 C CA . LEU A 1 94 ? -0.961 -3.174 5.917 1.00 98.62 94 LEU A CA 1
ATOM 751 C C . LEU A 1 94 ? -0.558 -1.751 6.335 1.00 98.62 94 LEU A C 1
ATOM 753 O O . LEU A 1 94 ? -1.436 -0.898 6.467 1.00 98.62 94 LEU A O 1
ATOM 757 N N . GLY A 1 95 ? 0.740 -1.496 6.519 1.00 98.56 95 G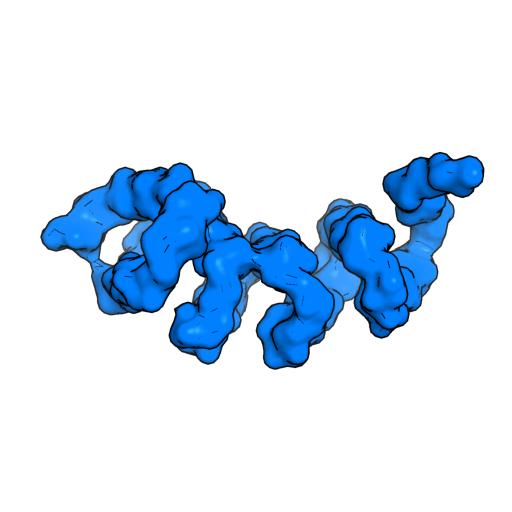LY A N 1
ATOM 758 C CA . GLY A 1 95 ? 1.273 -0.156 6.777 1.00 98.56 95 GLY A CA 1
ATOM 759 C C . GLY A 1 95 ? 0.934 0.817 5.646 1.00 98.56 95 GLY A C 1
ATOM 760 O O . GLY A 1 95 ? 0.348 1.867 5.904 1.00 98.56 95 GLY A O 1
ATOM 761 N N . ALA A 1 96 ? 1.164 0.410 4.395 1.00 98.44 96 ALA A N 1
ATOM 762 C CA . ALA A 1 96 ? 0.816 1.199 3.212 1.00 98.44 96 ALA A CA 1
ATOM 763 C C . ALA A 1 96 ? -0.688 1.511 3.128 1.00 98.44 96 ALA A C 1
ATOM 765 O O . ALA A 1 96 ? -1.087 2.646 2.864 1.00 98.44 96 ALA A O 1
ATOM 766 N N . ILE A 1 97 ? -1.541 0.523 3.426 1.00 98.62 97 ILE A N 1
ATOM 767 C CA . ILE A 1 97 ? -2.993 0.717 3.526 1.00 98.62 97 ILE A CA 1
ATOM 768 C C . ILE A 1 97 ? -3.323 1.785 4.574 1.00 98.62 97 ILE A C 1
ATOM 770 O O . ILE A 1 97 ? -4.103 2.695 4.299 1.00 98.62 97 ILE A O 1
ATOM 774 N N . MET A 1 98 ? -2.741 1.694 5.770 1.00 98.75 98 MET A N 1
ATOM 775 C CA . MET A 1 98 ? -2.977 2.665 6.839 1.00 98.75 98 MET A CA 1
ATOM 776 C C . MET A 1 98 ? -2.535 4.072 6.444 1.00 98.75 98 MET A C 1
ATOM 778 O O . MET A 1 98 ? -3.292 5.015 6.655 1.00 98.75 98 MET A O 1
ATOM 782 N N . GLU A 1 99 ? -1.364 4.220 5.835 1.00 98.69 99 GLU A N 1
ATOM 783 C CA . GLU A 1 99 ? -0.828 5.509 5.385 1.00 98.69 99 GLU A CA 1
ATOM 784 C C . GLU A 1 99 ? -1.704 6.154 4.309 1.00 98.69 99 GLU A C 1
ATOM 786 O O . GLU A 1 99 ? -2.133 7.298 4.477 1.00 98.69 99 GLU A O 1
ATOM 791 N N . SER A 1 100 ? -2.057 5.410 3.258 1.00 98.44 100 SER A N 1
ATOM 792 C CA . SER A 1 100 ? -2.936 5.898 2.187 1.00 98.44 100 SER A CA 1
ATOM 793 C C . SER A 1 100 ? -4.302 6.334 2.721 1.00 98.44 100 SER A C 1
ATOM 795 O O . SER A 1 100 ? -4.787 7.421 2.403 1.00 98.44 100 SER A O 1
ATOM 797 N N . LEU A 1 101 ? -4.911 5.530 3.598 1.00 98.50 101 LEU A N 1
ATOM 798 C CA . LEU A 1 101 ? -6.183 5.893 4.218 1.00 98.50 101 LEU A CA 1
ATOM 799 C C . LEU A 1 101 ? -6.041 7.118 5.132 1.00 98.50 101 LEU A C 1
ATOM 801 O O . LEU A 1 101 ? -6.959 7.934 5.191 1.00 98.50 101 LEU A O 1
ATOM 805 N N . SER A 1 102 ? -4.929 7.256 5.855 1.00 98.50 102 SER A N 1
ATOM 806 C CA . SER A 1 102 ? -4.674 8.399 6.746 1.00 98.50 102 SER A CA 1
ATOM 807 C C . SER A 1 102 ? -4.546 9.699 5.963 1.00 98.50 102 SER A C 1
ATOM 809 O O . SER A 1 102 ? -5.181 10.694 6.324 1.00 98.50 102 SER A O 1
ATOM 811 N N . ALA A 1 103 ? -3.803 9.670 4.855 1.00 97.81 103 ALA A N 1
ATOM 812 C CA . ALA A 1 103 ? -3.652 10.801 3.945 1.00 97.81 103 ALA A CA 1
ATOM 813 C C . ALA A 1 103 ? -5.011 11.289 3.404 1.00 97.81 103 ALA A C 1
ATOM 815 O O . ALA A 1 103 ? -5.261 12.495 3.331 1.00 97.81 103 ALA A O 1
ATOM 816 N N . ASP A 1 104 ? -5.930 10.360 3.131 1.00 97.06 104 ASP A N 1
ATOM 817 C CA . ASP A 1 104 ? -7.272 10.662 2.627 1.00 97.06 104 ASP A CA 1
ATOM 818 C C . ASP A 1 104 ? -8.322 10.953 3.709 1.00 97.06 104 ASP A C 1
ATOM 820 O O . ASP A 1 104 ? -9.465 11.282 3.382 1.00 97.06 104 ASP A O 1
ATOM 824 N N . SER A 1 105 ? -7.976 10.884 4.997 1.00 97.75 105 SER A N 1
ATOM 825 C CA . SER A 1 105 ? -8.937 10.989 6.111 1.00 97.75 105 SER A CA 1
ATOM 826 C C . SER A 1 105 ? -9.789 12.262 6.107 1.00 97.75 105 SER A C 1
ATOM 828 O O . 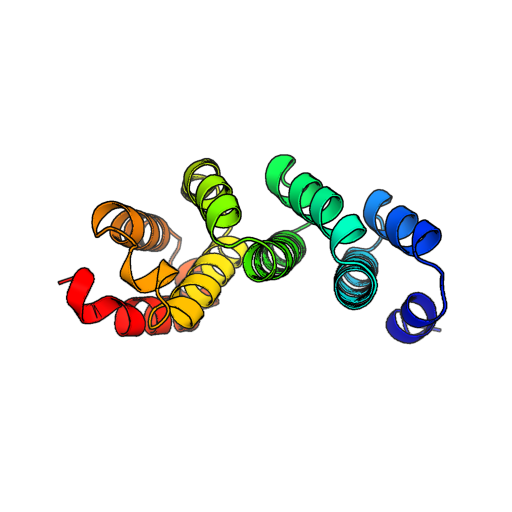SER A 1 105 ? -10.949 12.248 6.531 1.00 97.75 105 SER A O 1
ATOM 830 N N . LEU A 1 106 ? -9.246 13.364 5.582 1.00 96.50 106 LEU A N 1
ATOM 831 C CA . LEU A 1 106 ? -9.943 14.646 5.452 1.00 96.50 106 LEU A CA 1
ATOM 832 C C . LEU A 1 106 ? -10.619 14.845 4.087 1.00 96.50 106 LEU A C 1
ATOM 834 O O . LEU A 1 106 ? -11.434 15.769 3.945 1.00 96.50 106 LEU A O 1
ATOM 838 N N . GLN A 1 107 ? -10.321 13.989 3.112 1.00 96.94 107 GLN A N 1
ATOM 839 C CA . GLN A 1 107 ? -10.899 14.006 1.771 1.00 96.94 107 GLN A CA 1
ATOM 840 C C . GLN A 1 107 ? -12.297 13.367 1.758 1.00 96.94 107 GLN A C 1
ATOM 842 O O . GLN A 1 107 ? -12.649 12.628 2.684 1.00 96.94 107 GLN A O 1
ATOM 847 N N . PRO A 1 108 ? -13.133 13.638 0.733 1.00 97.31 108 PRO A N 1
ATOM 848 C CA . PRO A 1 108 ? -14.468 13.048 0.632 1.00 97.31 108 PRO A CA 1
ATOM 849 C C . PRO A 1 108 ? -14.467 11.519 0.747 1.00 97.31 108 PRO A C 1
ATOM 851 O O . PRO A 1 108 ? -15.292 10.976 1.481 1.00 97.31 108 PRO A O 1
ATOM 854 N N . PHE A 1 109 ? -13.506 10.848 0.102 1.00 97.19 109 PHE A N 1
ATOM 855 C CA . PHE A 1 109 ? -13.337 9.396 0.170 1.00 97.19 109 PHE A CA 1
ATOM 856 C C . PHE A 1 109 ? -13.114 8.905 1.611 1.00 97.19 109 PHE A C 1
ATOM 858 O O . PHE A 1 109 ? -13.934 8.150 2.137 1.00 97.19 109 PHE A O 1
ATOM 865 N N . GLY A 1 110 ? -12.078 9.395 2.306 1.00 97.06 110 GLY A N 1
ATOM 866 C CA . GLY A 1 110 ? -11.792 8.990 3.690 1.00 97.06 110 GLY A CA 1
ATOM 867 C C . GLY A 1 110 ? -12.921 9.346 4.665 1.00 97.06 110 GLY A C 1
ATOM 868 O O . GLY A 1 110 ? -13.304 8.557 5.540 1.00 97.06 110 GLY A O 1
ATOM 869 N N . LYS A 1 111 ? -13.571 10.499 4.467 1.00 96.94 111 LYS A N 1
ATOM 870 C CA . LYS A 1 111 ? -14.772 10.891 5.224 1.00 96.94 111 LYS A CA 1
ATOM 871 C C . LYS A 1 111 ? -15.962 9.962 4.993 1.00 96.94 111 LYS A C 1
ATOM 873 O O . LYS A 1 111 ? -16.761 9.812 5.917 1.00 96.94 111 LYS A O 1
ATOM 878 N N . ALA A 1 112 ? -16.061 9.292 3.850 1.00 97.38 112 ALA A N 1
ATOM 879 C CA . ALA A 1 112 ? -17.121 8.330 3.562 1.00 97.38 112 ALA A CA 1
ATOM 880 C C . ALA A 1 112 ? -16.845 6.916 4.110 1.00 97.38 112 ALA A C 1
ATOM 882 O O . ALA A 1 112 ? -17.762 6.098 4.171 1.00 97.38 112 ALA A O 1
ATOM 883 N N . LEU A 1 113 ? -15.615 6.609 4.546 1.00 97.75 113 LEU A N 1
ATOM 884 C CA . LEU A 1 113 ? -15.285 5.285 5.083 1.00 97.75 113 LEU A CA 1
ATOM 885 C C . LEU A 1 113 ? -16.071 4.970 6.363 1.00 97.75 113 LEU A C 1
ATOM 887 O O . LEU A 1 113 ? -16.123 5.777 7.296 1.00 97.75 113 LEU A O 1
ATOM 891 N N . SER A 1 114 ? -16.663 3.780 6.402 1.00 97.38 114 SER A N 1
ATOM 892 C CA . SER A 1 114 ? -17.486 3.283 7.506 1.00 97.38 114 SER A CA 1
ATOM 893 C C . SER A 1 114 ? -16.645 2.820 8.697 1.00 97.38 114 SER A C 1
ATOM 895 O O . SER A 1 114 ? -15.522 2.345 8.511 1.00 97.38 114 SER A O 1
ATOM 897 N N . PHE A 1 115 ? -17.229 2.851 9.896 1.00 97.38 115 PHE A N 1
ATOM 898 C CA . PHE A 1 115 ? -16.613 2.314 11.112 1.00 97.38 115 PHE A CA 1
ATOM 899 C C . PHE A 1 115 ? -16.183 0.851 10.960 1.00 97.38 115 PHE A C 1
ATOM 901 O O . PHE A 1 115 ? -15.086 0.497 11.379 1.00 97.38 115 PHE A O 1
ATOM 908 N N . GLU A 1 116 ? -17.003 0.013 10.327 1.00 97.88 116 GLU A N 1
ATOM 909 C CA . GLU A 1 116 ? -16.750 -1.419 10.156 1.00 97.88 116 GLU A CA 1
ATOM 910 C C . GLU A 1 116 ? -15.485 -1.661 9.329 1.00 97.88 116 GLU A C 1
ATOM 912 O O . GLU A 1 116 ? -14.636 -2.469 9.699 1.00 97.88 116 GLU A O 1
ATOM 917 N N . PHE A 1 117 ? -15.334 -0.912 8.235 1.00 98.31 117 PHE A N 1
ATOM 918 C CA . PHE A 1 117 ? -14.144 -0.950 7.388 1.00 98.31 117 PHE A CA 1
ATOM 919 C C . PHE A 1 117 ? -12.887 -0.521 8.156 1.00 98.31 117 PHE A C 1
ATOM 921 O O . PHE A 1 117 ? -11.902 -1.255 8.182 1.00 98.31 117 PHE A O 1
ATOM 928 N N . LEU A 1 118 ? -12.928 0.636 8.825 1.00 98.56 118 LEU A N 1
ATOM 929 C CA . LEU A 1 118 ? -11.780 1.150 9.580 1.00 98.56 118 LEU A CA 1
ATOM 930 C C . LEU A 1 118 ? -11.412 0.213 10.743 1.00 98.56 118 LEU A C 1
ATOM 932 O O . LEU A 1 118 ? -10.239 -0.080 10.970 1.00 98.56 118 LEU A O 1
ATOM 936 N N . SER A 1 119 ? -12.415 -0.331 11.431 1.00 98.06 119 SER A N 1
ATOM 937 C CA . SER A 1 119 ? -12.234 -1.300 12.515 1.00 98.06 119 SER A CA 1
ATOM 938 C C . SER A 1 119 ? -11.671 -2.628 12.029 1.00 98.06 119 SER A C 1
ATOM 940 O O . SER A 1 119 ? -10.919 -3.262 12.762 1.00 98.06 119 SER A O 1
ATOM 942 N N . ALA A 1 120 ? -11.977 -3.057 10.801 1.00 98.38 120 ALA A N 1
ATOM 943 C CA . ALA A 1 120 ? -11.361 -4.245 10.220 1.00 98.38 120 ALA A CA 1
ATOM 944 C C . ALA A 1 120 ? -9.850 -4.049 10.010 1.00 98.38 120 ALA A C 1
ATOM 946 O O . ALA A 1 120 ? -9.074 -4.966 10.288 1.00 98.38 120 ALA A O 1
ATOM 947 N N . VAL A 1 121 ? -9.420 -2.854 9.585 1.00 98.62 121 VAL A N 1
ATOM 948 C CA . VAL A 1 121 ? -7.994 -2.506 9.438 1.00 98.62 121 VAL A CA 1
ATOM 949 C C . VAL A 1 121 ? -7.288 -2.526 10.798 1.00 98.62 121 VAL A C 1
ATOM 951 O O . VAL A 1 121 ? -6.249 -3.174 10.942 1.00 98.62 121 VAL A O 1
ATOM 954 N N . VAL A 1 122 ? -7.895 -1.921 11.828 1.00 98.44 122 VAL A N 1
ATOM 955 C CA . VAL A 1 122 ? -7.402 -2.010 13.218 1.00 98.44 122 VAL A CA 1
ATOM 956 C C . VAL A 1 122 ? -7.348 -3.464 13.688 1.00 98.44 122 VAL A C 1
ATOM 958 O O . VAL A 1 122 ? -6.343 -3.910 14.236 1.00 98.44 122 VAL A O 1
ATOM 961 N N . GLY A 1 123 ? -8.411 -4.231 13.450 1.00 98.00 123 GLY A N 1
ATOM 962 C CA . GLY A 1 123 ? -8.491 -5.638 13.824 1.00 98.00 123 GLY A CA 1
ATOM 963 C C . GLY A 1 123 ? -7.356 -6.449 13.209 1.00 98.00 123 GLY A C 1
ATOM 964 O O . GLY A 1 123 ? -6.710 -7.226 13.910 1.00 98.00 123 GLY A O 1
ATOM 965 N N . ARG A 1 124 ? -7.039 -6.216 11.930 1.00 98.06 124 ARG A N 1
ATOM 966 C CA . ARG A 1 124 ? -5.903 -6.864 11.271 1.00 98.06 124 ARG A CA 1
ATOM 967 C C . ARG A 1 124 ? -4.577 -6.508 11.945 1.00 98.06 124 ARG A C 1
ATOM 969 O O . ARG A 1 124 ? -3.812 -7.429 12.227 1.00 98.06 124 ARG A O 1
ATOM 976 N N . TYR A 1 125 ? -4.325 -5.240 12.266 1.00 98.56 125 TYR A N 1
ATOM 977 C CA . TYR A 1 125 ? -3.116 -4.828 12.996 1.00 98.56 125 TYR A CA 1
ATOM 978 C C . TYR A 1 125 ? -2.958 -5.568 14.327 1.00 98.56 125 TYR A C 1
ATOM 980 O O . TYR A 1 125 ? -1.891 -6.084 14.645 1.00 98.56 125 TYR A O 1
ATOM 988 N N . LEU A 1 126 ? -4.042 -5.683 15.097 1.00 97.88 126 LEU A N 1
ATOM 989 C CA . LEU A 1 126 ? -4.008 -6.313 16.417 1.00 97.88 126 LEU A CA 1
ATOM 990 C C . LEU A 1 126 ? -3.652 -7.808 16.371 1.00 97.88 126 LEU A C 1
ATOM 992 O O . LEU A 1 126 ? -3.145 -8.331 17.363 1.00 97.88 126 LEU A O 1
ATOM 996 N N . THR A 1 127 ? -3.866 -8.472 15.230 1.00 98.06 127 THR A N 1
ATOM 997 C CA . THR A 1 127 ? -3.482 -9.880 15.005 1.00 98.06 127 THR A CA 1
ATOM 998 C C . THR A 1 127 ? -2.015 -10.087 14.620 1.00 98.06 127 THR A C 1
ATOM 1000 O O . THR A 1 127 ? -1.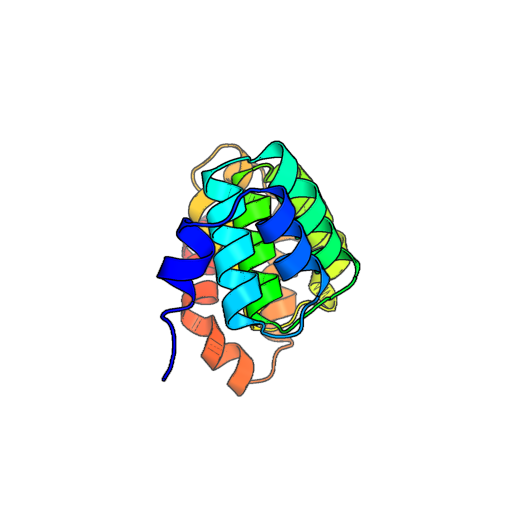573 -11.231 14.551 1.00 98.06 127 THR A O 1
ATOM 1003 N N . LEU A 1 128 ? -1.265 -9.018 14.333 1.00 98.06 128 LEU A N 1
ATOM 1004 C CA . LEU A 1 128 ? 0.159 -9.110 14.013 1.00 98.06 128 LEU A CA 1
ATOM 1005 C C . LEU A 1 128 ? 1.001 -9.509 15.233 1.00 98.06 128 LEU A C 1
ATOM 1007 O O . LEU A 1 128 ? 0.585 -9.332 16.381 1.00 98.06 128 LEU A O 1
ATOM 1011 N N . SER A 1 129 ? 2.204 -10.023 14.966 1.00 98.19 129 SER A N 1
ATOM 1012 C CA . SER A 1 129 ? 3.228 -10.212 15.995 1.00 98.19 129 SER A CA 1
ATOM 1013 C C . SER A 1 129 ? 3.678 -8.860 16.566 1.00 98.19 129 SER A C 1
ATOM 1015 O O . SER A 1 129 ? 3.499 -7.822 15.930 1.00 98.19 129 SER A O 1
ATOM 1017 N N . GLU A 1 130 ? 4.272 -8.845 17.760 1.00 98.12 130 GLU A N 1
ATOM 1018 C CA . GLU A 1 130 ? 4.782 -7.594 18.347 1.00 98.12 130 GLU A CA 1
ATOM 1019 C C . GLU A 1 130 ? 5.925 -6.983 17.521 1.00 98.12 130 GLU A C 1
ATOM 1021 O O . GLU A 1 130 ? 6.015 -5.758 17.402 1.00 98.12 130 GLU A O 1
ATOM 1026 N N . ASP A 1 131 ? 6.744 -7.822 16.882 1.00 98.12 131 ASP A N 1
ATOM 1027 C CA . ASP A 1 131 ? 7.793 -7.372 15.965 1.00 98.12 131 ASP A CA 1
ATOM 1028 C C . ASP A 1 131 ? 7.174 -6.681 14.742 1.00 98.12 131 ASP A C 1
ATOM 1030 O O . ASP A 1 131 ? 7.542 -5.555 14.409 1.00 98.12 131 ASP A O 1
ATOM 1034 N N . ASP A 1 132 ? 6.158 -7.288 14.123 1.00 98.31 132 ASP A N 1
ATOM 1035 C CA . ASP A 1 132 ? 5.463 -6.698 12.973 1.00 98.31 132 ASP A CA 1
ATOM 1036 C C . ASP A 1 132 ? 4.712 -5.415 13.343 1.00 98.31 132 ASP A C 1
ATOM 1038 O O . ASP A 1 132 ? 4.774 -4.428 12.612 1.00 98.31 132 ASP A O 1
ATOM 1042 N N . LYS A 1 133 ? 4.047 -5.386 14.504 1.00 98.50 133 LYS A N 1
ATOM 1043 C CA . LYS A 1 133 ? 3.410 -4.168 15.028 1.00 98.50 133 LYS A CA 1
ATOM 1044 C C . LYS A 1 133 ? 4.413 -3.045 15.219 1.00 98.50 133 LYS A C 1
ATOM 1046 O O . LYS A 1 133 ? 4.077 -1.898 14.941 1.00 98.50 133 LYS A O 1
ATOM 1051 N N . THR A 1 134 ? 5.618 -3.370 15.688 1.00 98.31 134 THR A N 1
ATOM 1052 C CA . THR A 1 134 ? 6.702 -2.402 15.875 1.00 98.31 134 THR A CA 1
ATOM 1053 C C . THR A 1 134 ? 7.167 -1.832 14.540 1.00 98.31 134 THR A C 1
ATOM 1055 O O . THR A 1 134 ? 7.399 -0.629 14.453 1.00 98.31 134 THR A O 1
ATOM 1058 N N . ARG A 1 135 ? 7.253 -2.665 13.494 1.00 97.56 135 ARG A N 1
ATOM 1059 C CA . ARG A 1 135 ? 7.683 -2.247 12.149 1.00 97.56 135 ARG A CA 1
ATOM 1060 C C . ARG A 1 135 ? 6.753 -1.217 11.505 1.00 97.56 135 ARG A C 1
ATOM 1062 O O . ARG A 1 135 ? 7.247 -0.350 10.799 1.00 97.56 135 ARG A O 1
ATOM 1069 N N . ILE A 1 136 ? 5.444 -1.305 11.753 1.00 98.38 136 ILE A N 1
ATOM 1070 C CA . ILE A 1 136 ? 4.424 -0.410 11.166 1.00 98.38 136 ILE A CA 1
ATOM 1071 C C . ILE A 1 136 ? 3.667 0.415 12.217 1.00 98.38 136 ILE A C 1
ATOM 1073 O O . ILE A 1 136 ? 2.514 0.804 12.015 1.00 98.38 136 ILE A O 1
ATOM 1077 N N . ARG A 1 137 ? 4.288 0.645 13.380 1.00 98.44 137 ARG A N 1
ATOM 1078 C CA . ARG A 1 137 ? 3.656 1.361 14.497 1.00 98.44 137 ARG A CA 1
ATOM 1079 C C . ARG A 1 137 ? 3.259 2.775 14.097 1.00 98.44 137 ARG A C 1
ATOM 1081 O O . ARG A 1 137 ? 2.132 3.170 14.363 1.00 98.44 137 ARG A O 1
ATOM 1088 N N . ASP A 1 138 ? 4.156 3.492 13.434 1.00 98.56 138 ASP A N 1
ATOM 1089 C CA . ASP A 1 138 ? 3.944 4.894 13.078 1.00 98.56 138 ASP A CA 1
ATOM 1090 C C . ASP A 1 138 ? 2.766 5.032 12.090 1.00 98.56 138 ASP A C 1
ATOM 1092 O O . ASP A 1 138 ? 1.891 5.877 12.281 1.00 98.56 138 ASP A O 1
ATOM 1096 N N . SER A 1 139 ? 2.662 4.124 11.108 1.00 98.69 139 SER A N 1
ATOM 1097 C CA . SER A 1 139 ? 1.523 4.029 10.182 1.00 98.69 139 SER A CA 1
ATOM 1098 C C . SER A 1 139 ? 0.202 3.796 10.933 1.00 98.69 139 SER A C 1
ATOM 1100 O O . SER A 1 139 ? -0.815 4.428 10.642 1.00 98.69 139 SER A O 1
ATOM 1102 N N . TYR A 1 140 ? 0.207 2.910 11.935 1.00 98.69 140 TYR A N 1
ATOM 1103 C CA . TYR A 1 140 ? -0.969 2.614 12.756 1.00 98.69 140 TYR A CA 1
ATOM 1104 C C . TYR A 1 140 ? -1.379 3.772 13.670 1.00 98.69 140 TYR A C 1
ATOM 1106 O O . TYR A 1 140 ? -2.572 4.067 13.792 1.00 98.69 140 TYR A O 1
ATOM 1114 N N . GLU A 1 141 ? -0.417 4.425 14.319 1.00 98.56 141 GLU A N 1
ATOM 1115 C CA . GLU A 1 141 ? -0.664 5.580 15.182 1.00 98.56 141 GLU A CA 1
ATOM 1116 C C . GLU A 1 141 ? -1.274 6.725 14.373 1.00 98.56 141 GLU A C 1
ATOM 1118 O O . GLU A 1 141 ? -2.347 7.217 14.732 1.00 98.56 141 GLU A O 1
ATOM 1123 N N . TRP A 1 142 ? -0.686 7.049 13.218 1.00 98.69 142 TRP A N 1
ATOM 1124 C CA . TRP A 1 142 ? -1.225 8.076 12.332 1.00 98.69 142 TRP A CA 1
ATOM 1125 C C . TRP A 1 142 ? -2.633 7.730 11.825 1.00 98.69 142 TRP A C 1
ATOM 1127 O O . TRP A 1 142 ? -3.518 8.592 11.820 1.00 98.69 142 TRP A O 1
ATOM 1137 N N . PHE A 1 143 ? -2.893 6.465 11.483 1.00 98.75 143 PHE A N 1
ATOM 1138 C CA . PHE A 1 143 ? -4.227 6.002 11.088 1.00 98.75 143 PHE A CA 1
ATOM 1139 C C . PHE A 1 143 ? -5.260 6.156 12.197 1.00 98.75 143 PHE A C 1
ATOM 1141 O O . PHE A 1 143 ? -6.361 6.668 11.968 1.00 98.75 143 PHE A O 1
ATOM 1148 N N . LYS A 1 144 ? -4.908 5.757 13.419 1.00 98.19 144 LYS A N 1
ATOM 1149 C CA . LYS A 1 144 ? -5.789 5.916 14.573 1.00 98.19 144 LYS A CA 1
ATOM 1150 C C . LYS A 1 144 ? -6.105 7.373 14.868 1.00 98.19 144 LYS A C 1
ATOM 1152 O O . LYS A 1 144 ? -7.258 7.681 15.159 1.00 98.19 144 LYS A O 1
ATOM 1157 N N . GLU A 1 1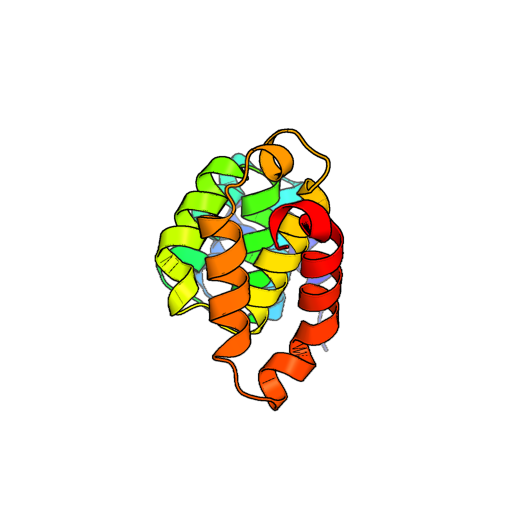45 ? -5.109 8.249 14.810 1.00 98.19 145 GLU A N 1
ATOM 1158 C CA . GLU A 1 145 ? -5.296 9.683 15.029 1.00 98.19 145 GLU A CA 1
ATOM 1159 C C . GLU A 1 145 ? -6.178 10.299 13.940 1.00 98.19 145 GLU A C 1
ATOM 1161 O O . GLU A 1 145 ? -7.151 10.993 14.243 1.00 98.19 145 GLU A O 1
ATOM 1166 N N . SER A 1 146 ? -5.909 9.960 12.678 1.00 98.44 146 SER A N 1
ATOM 1167 C CA . SER A 1 146 ? -6.648 10.450 11.508 1.00 98.44 146 SER A CA 1
ATOM 1168 C C . SER A 1 146 ? -8.137 10.088 11.545 1.00 98.44 146 SER A C 1
ATOM 1170 O O . SER A 1 146 ? -8.982 10.851 11.075 1.00 98.44 146 SER A O 1
ATOM 1172 N N . TYR A 1 147 ? -8.478 8.944 12.144 1.00 98.19 147 TYR A N 1
ATOM 1173 C CA . TYR A 1 147 ? -9.848 8.439 12.244 1.00 98.19 147 TYR A CA 1
ATOM 1174 C C . TYR A 1 147 ? -10.399 8.392 13.673 1.00 98.19 147 TYR A C 1
ATOM 1176 O O . TYR A 1 147 ? -11.406 7.721 13.912 1.00 98.19 147 TYR A O 1
ATOM 1184 N N . ALA A 1 148 ? -9.806 9.136 14.613 1.00 95.75 148 ALA A N 1
ATOM 1185 C CA . ALA A 1 148 ? -10.168 9.085 16.031 1.00 95.75 148 ALA A CA 1
ATOM 1186 C C . ALA A 1 148 ? -11.678 9.257 16.269 1.00 95.75 148 ALA A C 1
ATOM 1188 O O . ALA A 1 148 ? -12.280 8.456 16.968 1.00 95.75 148 ALA A O 1
ATOM 1189 N N . ASN A 1 149 ? -12.318 10.218 15.595 1.00 93.06 149 ASN A N 1
ATOM 1190 C CA . ASN A 1 149 ? -13.757 10.489 15.748 1.00 93.06 149 ASN A CA 1
ATOM 1191 C C . ASN A 1 149 ? -14.675 9.361 15.252 1.00 93.06 149 ASN A C 1
ATOM 1193 O O . ASN A 1 149 ? -15.871 9.379 15.531 1.00 93.06 149 ASN A O 1
ATOM 1197 N N . LYS A 1 150 ? -14.151 8.441 14.437 1.00 93.88 150 LYS A N 1
ATOM 1198 C CA . LYS A 1 150 ? -14.905 7.307 13.895 1.00 93.88 150 LYS A CA 1
ATOM 1199 C C . LYS A 1 150 ? -14.605 6.015 14.634 1.00 93.88 150 LYS A C 1
ATOM 1201 O O . LYS A 1 150 ? -15.459 5.147 14.638 1.00 93.88 150 LYS A O 1
ATOM 1206 N N . LEU A 1 151 ? -13.404 5.876 15.193 1.00 92.19 151 LEU A N 1
ATOM 1207 C CA . LEU A 1 151 ? -12.923 4.664 15.862 1.00 92.19 151 LEU A CA 1
ATOM 1208 C C . LEU A 1 151 ? -13.211 4.642 17.377 1.00 92.19 151 LEU A C 1
ATOM 1210 O O . LEU A 1 151 ? -12.768 3.715 18.056 1.00 92.19 151 LEU A O 1
ATOM 1214 N N . THR A 1 152 ? -13.917 5.650 17.896 1.00 77.06 152 THR A N 1
ATOM 1215 C CA . THR A 1 152 ? -14.370 5.768 19.297 1.00 77.06 152 THR A CA 1
ATOM 1216 C C . THR A 1 152 ? -15.798 5.302 19.503 1.00 77.06 152 THR A C 1
ATOM 1218 O O . THR A 1 152 ? -16.647 5.688 18.668 1.00 77.06 152 THR A O 1
#

Radius of gyration: 16.29 Å; Cα contacts (8 Å, |Δi|>4): 158; chains: 1; bounding box: 48×27×42 Å

Mean predicted aligned error: 3.67 Å